Protein AF-A0AA37BPY3-F1 (afdb_monomer)

Foldseek 3Di:
DAQLEAEAEAADDDQVVLLVVLVVLCVVFVAEEEEEEPPDDHPCCVRVPPVRSVRYHYDYDDDLVVLLCCLPVPDQREYEHEEELVRVVVCDDVSNVVSVVSVNCSCPVVVRRYYYYYYHDDHPCVVVVVVVVPGD

pLDDT: mean 81.22, std 14.33, range [31.78, 94.12]

Radius of gyration: 13.98 Å; Cα contacts (8 Å, |Δi|>4): 200; chains: 1; bounding box: 39×30×34 Å

Organism: NCBI:txid399579

Sequence (136 aa):
MHSSLRIRRLRDLDQEYLDSLLRSCVEEGGSCHLLLSDGVVLDVERYLGTDMSEMVMVQRILTPFQLRRILLEGDTLPHLIVLSSSVLSEWGMEITLSVLDIMRMKAYFQGCQITLVVFGAPFILDHVARGLAVNG

Structure (mmCIF, N/CA/C/O backbone):
data_AF-A0AA37BPY3-F1
#
_entry.id   AF-A0AA37BPY3-F1
#
loop_
_atom_site.group_PDB
_atom_site.id
_atom_site.type_symbol
_atom_site.label_atom_id
_atom_site.label_alt_id
_atom_site.label_comp_id
_atom_site.label_asym_id
_atom_site.label_entity_id
_atom_site.label_seq_id
_atom_site.pdbx_PDB_ins_code
_atom_site.Cartn_x
_atom_site.Cartn_y
_atom_site.Cartn_z
_atom_site.occupancy
_atom_site.B_iso_or_equiv
_atom_site.auth_seq_id
_atom_site.auth_comp_id
_atom_site.auth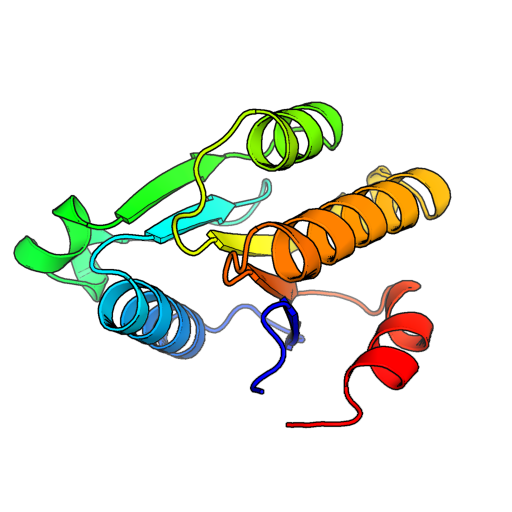_asym_id
_atom_site.auth_atom_id
_atom_site.pdbx_PDB_model_num
ATOM 1 N N . MET A 1 1 ? 6.241 -5.865 21.212 1.00 39.38 1 MET A N 1
ATOM 2 C CA . MET A 1 1 ? 5.716 -4.854 20.271 1.00 39.38 1 MET A CA 1
ATOM 3 C C . MET A 1 1 ? 5.836 -5.453 18.882 1.00 39.38 1 MET A C 1
ATOM 5 O O . MET A 1 1 ? 6.956 -5.636 18.427 1.00 39.38 1 MET A O 1
ATOM 9 N N . HIS A 1 2 ? 4.728 -5.888 18.276 1.00 48.03 2 HIS A N 1
ATOM 10 C CA . HIS A 1 2 ? 4.757 -6.406 16.906 1.00 48.03 2 HIS A CA 1
ATOM 11 C C . HIS A 1 2 ? 5.108 -5.260 15.953 1.00 48.03 2 HIS A C 1
ATOM 13 O O . HIS A 1 2 ? 4.594 -4.155 16.119 1.00 48.03 2 HIS A O 1
ATOM 19 N N . SER A 1 3 ? 6.017 -5.505 15.006 1.00 56.19 3 SER A N 1
ATOM 20 C CA . SER A 1 3 ? 6.357 -4.524 13.974 1.00 56.19 3 SER A CA 1
ATOM 21 C C . SER A 1 3 ? 5.087 -4.109 13.236 1.00 56.19 3 SER A C 1
ATOM 23 O O . SER A 1 3 ? 4.411 -4.953 12.645 1.00 56.19 3 SER A O 1
ATOM 25 N N . SER A 1 4 ? 4.778 -2.816 13.276 1.00 83.94 4 SER A N 1
ATOM 26 C CA . SER A 1 4 ? 3.637 -2.209 12.594 1.00 83.94 4 SER A CA 1
ATOM 27 C C . SER A 1 4 ? 3.845 -2.096 11.082 1.00 83.94 4 SER A C 1
ATOM 29 O O . SER A 1 4 ? 2.886 -1.888 10.357 1.00 83.94 4 SER A O 1
ATOM 31 N N . LEU A 1 5 ? 5.071 -2.295 10.581 1.00 89.69 5 LEU A N 1
ATOM 32 C CA . LEU A 1 5 ? 5.364 -2.424 9.152 1.00 89.69 5 LEU A CA 1
ATOM 33 C C . LEU A 1 5 ? 5.759 -3.868 8.823 1.00 89.69 5 LEU A C 1
ATOM 35 O O . LEU A 1 5 ? 6.732 -4.397 9.367 1.00 89.69 5 LEU A O 1
ATOM 39 N N . ARG A 1 6 ? 5.033 -4.493 7.896 1.00 89.50 6 ARG A N 1
ATOM 40 C CA . ARG A 1 6 ? 5.294 -5.836 7.366 1.00 89.50 6 ARG A CA 1
ATOM 41 C C . ARG A 1 6 ? 5.559 -5.723 5.869 1.00 89.50 6 ARG A C 1
ATOM 43 O O . ARG A 1 6 ? 4.772 -5.124 5.147 1.00 89.50 6 ARG A O 1
ATOM 50 N N . ILE A 1 7 ? 6.652 -6.310 5.389 1.00 89.06 7 ILE A N 1
ATOM 51 C CA . ILE A 1 7 ? 6.954 -6.382 3.953 1.00 89.06 7 ILE A CA 1
ATOM 52 C C . ILE A 1 7 ? 6.907 -7.850 3.530 1.00 89.06 7 ILE A C 1
ATOM 54 O O . ILE A 1 7 ? 7.498 -8.720 4.176 1.00 89.06 7 ILE A O 1
ATOM 58 N N . ARG A 1 8 ? 6.164 -8.134 2.464 1.00 88.56 8 ARG A N 1
ATOM 59 C CA . ARG A 1 8 ? 5.981 -9.457 1.872 1.00 88.56 8 ARG A CA 1
ATOM 60 C C . ARG A 1 8 ? 6.387 -9.400 0.416 1.00 88.56 8 ARG A C 1
ATOM 62 O O . ARG A 1 8 ? 6.056 -8.458 -0.297 1.00 88.56 8 ARG A O 1
ATOM 69 N N . ARG A 1 9 ? 7.107 -10.425 -0.017 1.00 85.56 9 ARG A N 1
ATOM 70 C CA . ARG A 1 9 ? 7.508 -10.574 -1.405 1.00 85.56 9 ARG A CA 1
ATOM 71 C C . ARG A 1 9 ? 6.956 -11.871 -1.951 1.00 85.56 9 ARG A C 1
ATOM 73 O O . ARG A 1 9 ? 7.195 -12.926 -1.371 1.00 85.56 9 ARG A O 1
ATOM 80 N N . LEU A 1 10 ? 6.289 -11.772 -3.087 1.00 86.38 10 LEU A N 1
ATOM 81 C CA . LEU A 1 10 ? 5.702 -12.894 -3.794 1.00 86.38 10 LEU A CA 1
ATOM 82 C C . LEU A 1 10 ? 6.289 -12.960 -5.204 1.00 86.38 10 LEU A C 1
ATOM 84 O O . LEU A 1 10 ? 6.691 -11.943 -5.767 1.00 86.38 10 LEU A O 1
ATOM 88 N N . ARG A 1 11 ? 6.382 -14.162 -5.773 1.00 84.69 11 ARG A N 1
ATOM 89 C CA . ARG A 1 11 ? 6.705 -14.300 -7.203 1.00 84.69 11 ARG A CA 1
ATOM 90 C C . ARG A 1 11 ? 5.485 -13.945 -8.039 1.00 84.69 11 ARG A C 1
ATOM 92 O O . ARG A 1 11 ? 5.577 -13.087 -8.906 1.00 84.69 11 ARG A O 1
ATOM 99 N N . ASP A 1 12 ? 4.356 -14.528 -7.666 1.00 84.88 12 ASP A N 1
ATOM 100 C CA . ASP A 1 12 ? 3.062 -14.342 -8.302 1.00 84.88 12 ASP A CA 1
ATOM 101 C C . ASP A 1 12 ? 2.049 -13.859 -7.266 1.00 84.88 12 ASP A C 1
ATOM 103 O O . ASP A 1 12 ? 2.204 -14.109 -6.066 1.00 84.88 12 ASP A O 1
ATOM 107 N N . LEU A 1 13 ? 1.030 -13.135 -7.724 1.00 83.19 13 LEU A N 1
ATOM 108 C CA . LEU A 1 13 ? -0.032 -12.659 -6.850 1.00 83.19 13 LEU A CA 1
ATOM 109 C C . LEU A 1 13 ? -1.080 -13.762 -6.680 1.00 83.19 13 LEU A C 1
ATOM 111 O O . LEU A 1 13 ? -1.940 -13.947 -7.538 1.00 83.19 13 LEU A O 1
ATOM 115 N N . ASP A 1 14 ? -0.983 -14.494 -5.576 1.00 86.06 14 ASP A N 1
ATOM 116 C CA . ASP A 1 14 ? -2.005 -15.450 -5.159 1.00 86.06 14 ASP A CA 1
ATOM 117 C C . ASP A 1 14 ? -3.177 -14.708 -4.499 1.00 86.06 14 ASP A C 1
ATOM 119 O O . ASP A 1 14 ? -2.989 -13.968 -3.526 1.00 86.06 14 ASP A O 1
ATOM 123 N N . GLN A 1 15 ? -4.377 -14.885 -5.056 1.00 81.25 15 GLN A N 1
ATOM 124 C CA . GLN A 1 15 ? -5.590 -14.227 -4.577 1.00 81.25 15 GLN A CA 1
ATOM 125 C C . GLN A 1 15 ? -5.994 -14.737 -3.192 1.00 81.25 15 GLN A C 1
ATOM 127 O O . GLN A 1 15 ? -6.273 -13.913 -2.328 1.00 81.25 15 GLN A O 1
ATOM 132 N N . GLU A 1 16 ? -5.915 -16.047 -2.930 1.00 83.88 16 GLU A N 1
ATOM 133 C CA . GLU A 1 16 ? -6.285 -16.608 -1.620 1.00 83.88 16 GLU A CA 1
ATOM 134 C C . GLU A 1 16 ? -5.378 -16.062 -0.512 1.00 83.88 16 GLU A C 1
ATOM 136 O O . GLU A 1 16 ? -5.822 -15.706 0.585 1.00 83.88 16 GLU A O 1
ATOM 141 N N . TYR A 1 17 ? -4.086 -15.931 -0.815 1.00 86.25 17 TYR A N 1
ATOM 142 C CA . TYR A 1 17 ? -3.137 -15.315 0.098 1.00 86.25 17 TYR A CA 1
ATOM 143 C C . TYR A 1 17 ? -3.454 -13.837 0.343 1.00 86.25 17 TYR A C 1
ATOM 145 O O . TYR A 1 17 ? -3.441 -13.387 1.491 1.00 86.25 17 TYR A O 1
ATOM 153 N N . LEU A 1 18 ? -3.754 -13.074 -0.710 1.00 85.12 18 LEU A N 1
ATOM 154 C CA . LEU A 1 18 ? -4.074 -11.656 -0.575 1.00 85.12 18 LEU A CA 1
ATOM 155 C C . LEU A 1 18 ? -5.370 -11.435 0.218 1.00 85.12 18 LEU A C 1
ATOM 157 O O . LEU A 1 18 ? -5.417 -10.544 1.066 1.00 85.12 18 LEU A O 1
ATOM 161 N N . ASP A 1 19 ? -6.361 -12.302 0.030 1.00 83.62 19 ASP A N 1
ATOM 162 C CA . ASP A 1 19 ? -7.596 -12.308 0.811 1.00 83.62 19 ASP A CA 1
ATOM 163 C C . ASP A 1 19 ? -7.319 -12.583 2.289 1.00 83.62 19 ASP A C 1
ATOM 165 O O . ASP A 1 19 ? -7.863 -11.905 3.160 1.00 83.62 19 ASP A O 1
ATOM 169 N N . SER A 1 20 ? -6.429 -13.533 2.597 1.00 86.88 20 SER A N 1
ATOM 170 C CA . SER A 1 20 ? -6.040 -13.819 3.983 1.00 86.88 20 SER A CA 1
ATOM 171 C C . SER A 1 20 ? -5.378 -12.613 4.662 1.00 86.88 20 SER A C 1
ATOM 173 O O . SER A 1 20 ? -5.669 -12.309 5.821 1.00 86.88 20 SER A O 1
ATOM 175 N N . LEU A 1 21 ? -4.539 -11.872 3.927 1.00 88.81 21 LEU A N 1
ATOM 176 C CA . LEU A 1 21 ? -3.914 -10.647 4.423 1.00 88.81 21 LEU A CA 1
ATOM 177 C C . LEU A 1 21 ? -4.942 -9.538 4.636 1.00 88.81 21 LEU A C 1
ATOM 179 O O . LEU A 1 21 ? -4.866 -8.816 5.628 1.00 88.81 21 LEU A O 1
ATOM 183 N N . LEU A 1 22 ? -5.900 -9.403 3.721 1.00 86.94 22 LEU A N 1
ATOM 184 C CA . LEU A 1 22 ? -6.947 -8.394 3.804 1.00 86.94 22 LEU A CA 1
ATOM 185 C C . LEU A 1 22 ? -7.901 -8.669 4.971 1.00 86.94 22 LEU A C 1
ATOM 187 O O . LEU A 1 22 ? -8.206 -7.752 5.729 1.00 86.94 22 LEU A O 1
ATOM 191 N N . ARG A 1 23 ? -8.291 -9.931 5.186 1.00 86.00 23 ARG A N 1
ATOM 192 C CA . ARG A 1 23 ? -9.074 -10.349 6.360 1.00 86.00 23 ARG A CA 1
ATOM 193 C C . ARG A 1 23 ? -8.341 -10.029 7.656 1.00 86.00 23 ARG A C 1
ATOM 195 O O . ARG A 1 23 ? -8.909 -9.358 8.507 1.00 86.00 23 ARG A O 1
ATOM 202 N N . SER A 1 24 ? -7.062 -10.395 7.756 1.00 85.88 24 SER A N 1
ATOM 203 C CA . SER A 1 24 ? -6.232 -10.047 8.916 1.00 85.88 24 SER A CA 1
ATOM 204 C C . SER A 1 24 ? -6.142 -8.530 9.131 1.00 85.88 24 SER A C 1
ATOM 206 O O . SER A 1 24 ? -6.219 -8.076 10.267 1.00 85.88 24 SER A O 1
ATOM 208 N N . CYS A 1 25 ? -6.029 -7.738 8.060 1.00 84.62 25 CYS A N 1
ATOM 209 C CA . CYS A 1 25 ? -5.996 -6.274 8.127 1.00 84.62 25 CYS A CA 1
ATOM 210 C C . CYS A 1 25 ? -7.292 -5.694 8.718 1.00 84.62 25 CYS A C 1
ATOM 212 O O . CYS A 1 25 ? -7.253 -4.813 9.576 1.00 84.62 25 CYS A O 1
ATOM 214 N N . VAL A 1 26 ? -8.445 -6.203 8.272 1.00 85.44 26 VAL A N 1
ATOM 215 C CA . VAL A 1 26 ? -9.756 -5.752 8.753 1.00 85.44 26 VAL A CA 1
ATOM 216 C C . VAL A 1 26 ? -10.028 -6.248 10.173 1.00 85.44 26 VAL A C 1
ATOM 218 O O . VAL A 1 26 ? -10.511 -5.473 10.990 1.00 85.44 26 VAL A O 1
ATOM 221 N N . GLU A 1 27 ? -9.681 -7.488 10.515 1.00 82.88 27 GLU A N 1
ATOM 222 C CA . GLU A 1 27 ? -9.829 -8.018 11.880 1.00 82.88 27 GLU A CA 1
ATOM 223 C C . GLU A 1 27 ? -8.991 -7.234 12.905 1.00 82.88 27 GLU A C 1
ATOM 225 O O . GLU A 1 27 ? -9.430 -7.036 14.037 1.00 82.88 27 GLU A O 1
ATOM 230 N N . GLU A 1 28 ? -7.809 -6.745 12.513 1.00 74.38 28 GLU A N 1
ATOM 231 C CA . GLU A 1 28 ? -6.935 -5.943 13.379 1.00 74.38 28 GLU A CA 1
ATOM 232 C C . GLU A 1 28 ? -7.480 -4.521 13.647 1.00 74.38 28 GLU A C 1
ATOM 234 O O . GLU A 1 28 ? -7.198 -3.960 14.708 1.00 74.38 28 GLU A O 1
ATOM 239 N N . GLY A 1 29 ? -8.235 -3.917 12.717 1.00 71.56 29 GLY A N 1
ATOM 240 C CA . GLY A 1 29 ? -8.597 -2.489 12.784 1.00 71.56 29 GLY A CA 1
ATOM 241 C C . GLY A 1 29 ? -10.062 -2.128 12.537 1.00 71.56 29 GLY A C 1
ATOM 242 O O . GLY A 1 29 ? -10.393 -0.945 12.541 1.00 71.56 29 GLY A O 1
ATOM 243 N N . GLY A 1 30 ? -10.934 -3.100 12.275 1.00 81.69 30 GLY A N 1
ATOM 244 C CA . GLY A 1 30 ? -12.333 -2.905 11.874 1.00 81.69 30 GLY A CA 1
ATOM 245 C C . GLY A 1 30 ? -12.522 -2.347 10.457 1.00 81.69 30 GLY A C 1
ATOM 246 O O . GLY A 1 30 ? -13.611 -2.440 9.898 1.00 81.69 30 GLY A O 1
ATOM 247 N N . SER A 1 31 ? -11.485 -1.766 9.852 1.00 87.44 31 SER A N 1
ATOM 248 C CA . SER A 1 31 ? -11.463 -1.285 8.467 1.00 87.44 31 SER A CA 1
ATOM 249 C C . SER A 1 31 ? -10.032 -1.279 7.924 1.00 87.44 31 SER A C 1
ATOM 251 O O . SER A 1 31 ? -9.082 -1.203 8.701 1.00 87.44 31 SER A O 1
ATOM 253 N N . CYS A 1 32 ? -9.862 -1.361 6.603 1.00 91.06 32 CYS A N 1
ATOM 254 C CA . CYS A 1 32 ? -8.545 -1.423 5.959 1.00 91.06 32 CYS A CA 1
ATOM 255 C C . CYS A 1 32 ? -8.516 -0.620 4.648 1.00 91.06 32 CYS A C 1
ATOM 257 O O . CYS A 1 32 ? -9.426 -0.715 3.8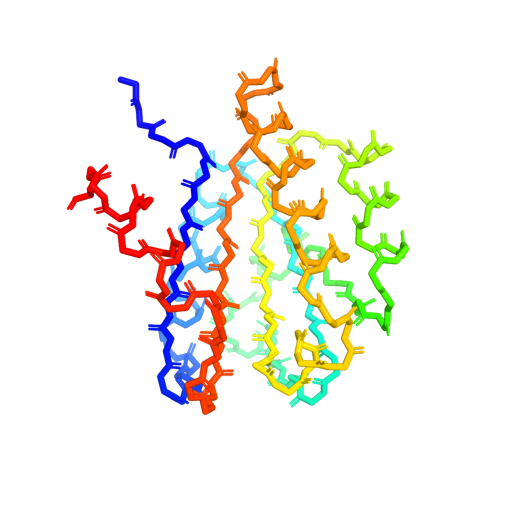22 1.00 91.06 32 CYS A O 1
ATOM 259 N N . HIS A 1 33 ? -7.443 0.141 4.427 1.00 93.12 33 HIS A N 1
ATOM 260 C CA . HIS A 1 33 ? -7.135 0.755 3.135 1.00 93.12 33 HIS A CA 1
ATOM 261 C C . HIS A 1 33 ? -6.420 -0.262 2.245 1.00 93.12 33 HIS A C 1
ATOM 263 O O . HIS A 1 33 ? -5.274 -0.623 2.513 1.00 93.12 33 HIS A O 1
ATOM 269 N N . LEU A 1 34 ? -7.073 -0.703 1.170 1.00 92.50 34 LEU A N 1
ATOM 270 C CA . LEU A 1 34 ? -6.466 -1.542 0.140 1.00 92.50 34 LEU A CA 1
ATOM 271 C C . LEU A 1 34 ? -5.937 -0.654 -0.986 1.00 92.50 34 LEU A C 1
ATOM 273 O O . LEU A 1 34 ? -6.703 -0.139 -1.802 1.00 92.50 34 LEU A O 1
ATOM 277 N N . LEU A 1 35 ? -4.620 -0.486 -1.045 1.00 93.69 35 LEU A N 1
ATOM 278 C CA . LEU A 1 35 ? -3.965 0.341 -2.048 1.00 93.69 35 LEU A CA 1
ATOM 279 C C . LEU A 1 35 ? -3.286 -0.529 -3.111 1.00 93.69 35 LEU A C 1
ATOM 281 O O . LEU A 1 35 ? -2.374 -1.293 -2.800 1.00 93.69 35 LEU A O 1
ATOM 285 N N . LEU A 1 36 ? -3.703 -0.405 -4.369 1.00 91.88 36 LEU A N 1
ATOM 286 C CA . LEU A 1 36 ? -3.288 -1.298 -5.457 1.00 91.88 36 LEU A CA 1
ATOM 287 C C . LEU A 1 36 ? -2.518 -0.541 -6.541 1.00 91.88 36 LEU A C 1
ATOM 289 O O . LEU A 1 36 ? -3.005 0.476 -7.034 1.00 91.88 36 LEU A O 1
ATOM 293 N N . SER A 1 37 ? -1.354 -1.039 -6.960 1.00 88.25 37 SER A N 1
ATOM 294 C CA . SER A 1 37 ? -0.687 -0.526 -8.161 1.00 88.25 37 SER A CA 1
ATOM 295 C C . SER A 1 37 ? -1.425 -0.911 -9.440 1.00 88.25 37 SER A C 1
ATOM 297 O O . SER A 1 37 ? -2.250 -1.830 -9.468 1.00 88.25 37 SER A O 1
ATOM 299 N N . ASP A 1 38 ? -1.046 -0.270 -10.543 1.00 78.38 38 ASP A N 1
ATOM 300 C CA . ASP A 1 38 ? -1.491 -0.691 -11.866 1.00 78.38 38 ASP A CA 1
ATOM 301 C C . ASP A 1 38 ? -1.131 -2.152 -12.174 1.00 78.38 38 ASP A C 1
ATOM 303 O O . ASP A 1 38 ? -0.128 -2.697 -11.703 1.00 78.38 38 ASP A O 1
ATOM 307 N N . GLY A 1 39 ? -2.014 -2.802 -12.939 1.00 71.69 39 GLY A N 1
ATOM 308 C CA . GLY A 1 39 ? -1.938 -4.227 -13.267 1.00 71.69 39 GLY A CA 1
ATOM 309 C C . GLY A 1 39 ? -2.536 -5.175 -12.221 1.00 71.69 39 GLY A C 1
ATOM 310 O O . GLY A 1 39 ? -2.686 -6.356 -12.520 1.00 71.69 39 GLY A O 1
ATOM 311 N N . VAL A 1 40 ? -2.926 -4.690 -11.035 1.00 79.88 40 VAL A N 1
ATOM 312 C CA . VAL A 1 40 ? -3.626 -5.509 -10.031 1.00 79.88 40 VAL A CA 1
ATOM 313 C C . VAL A 1 40 ? -5.137 -5.396 -10.222 1.00 79.88 40 VAL A C 1
ATOM 315 O O . VAL A 1 40 ? -5.698 -4.298 -10.207 1.00 79.88 40 VAL A O 1
ATOM 318 N N . VAL A 1 41 ? -5.797 -6.540 -10.400 1.00 72.62 41 VAL A N 1
ATOM 319 C CA . VAL A 1 41 ? -7.259 -6.657 -10.442 1.00 72.62 41 VAL A CA 1
ATOM 320 C C . VAL A 1 41 ? -7.681 -7.594 -9.322 1.00 72.62 41 VAL A C 1
ATOM 322 O O . VAL A 1 41 ? -7.178 -8.714 -9.236 1.00 72.62 41 VAL A O 1
ATOM 325 N N . LEU A 1 42 ? -8.590 -7.124 -8.471 1.00 73.88 42 LEU A N 1
ATOM 326 C CA . LEU A 1 42 ? -9.100 -7.884 -7.338 1.00 73.88 42 LEU A CA 1
ATOM 327 C C . LEU A 1 42 ? -10.619 -7.756 -7.273 1.00 73.88 42 LEU A C 1
ATOM 329 O O . LEU A 1 42 ? -11.149 -6.651 -7.364 1.00 73.88 42 LEU A O 1
ATOM 333 N N . ASP A 1 43 ? -11.298 -8.889 -7.130 1.00 74.12 43 ASP A N 1
ATOM 334 C CA . ASP A 1 43 ? -12.755 -8.967 -7.016 1.00 74.12 43 ASP A CA 1
ATOM 335 C C . ASP A 1 43 ? -13.148 -9.015 -5.533 1.00 74.12 43 ASP A C 1
ATOM 337 O O . ASP A 1 43 ? -13.439 -10.066 -4.968 1.00 74.12 43 ASP A O 1
ATOM 341 N N . VAL A 1 44 ? -13.050 -7.862 -4.868 1.00 69.38 44 VAL A N 1
ATOM 342 C CA . VAL A 1 44 ? -13.173 -7.751 -3.403 1.00 69.38 44 VAL A CA 1
ATOM 343 C C . VAL A 1 44 ? -14.520 -8.284 -2.903 1.00 69.38 44 VAL A C 1
ATOM 345 O O . VAL A 1 44 ? -14.563 -8.986 -1.893 1.00 69.38 44 VAL A O 1
ATOM 348 N N . GLU A 1 45 ? -15.609 -7.996 -3.619 1.00 69.69 45 GLU A N 1
ATOM 349 C CA . GLU A 1 45 ? -16.965 -8.416 -3.242 1.00 69.69 45 GLU A CA 1
ATOM 350 C C . GLU A 1 45 ? -17.118 -9.937 -3.266 1.00 69.69 45 GLU A C 1
AT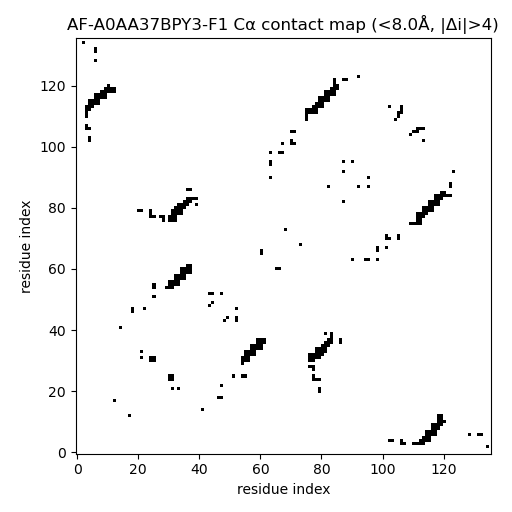OM 352 O O . GLU A 1 45 ? -17.662 -10.528 -2.329 1.00 69.69 45 GLU A O 1
ATOM 357 N N . ARG A 1 46 ? -16.585 -10.586 -4.308 1.00 71.94 46 ARG A N 1
ATOM 358 C CA . ARG A 1 46 ? -16.637 -12.042 -4.445 1.00 71.94 46 ARG A CA 1
ATOM 359 C C . ARG A 1 46 ? -15.906 -12.765 -3.317 1.00 71.94 46 ARG A C 1
ATOM 361 O O . ARG A 1 46 ? -16.345 -13.841 -2.913 1.00 71.94 46 ARG A O 1
ATOM 368 N N . TYR A 1 47 ? -14.801 -12.204 -2.833 1.00 65.00 47 TYR A N 1
ATOM 369 C CA . TYR A 1 47 ? -13.900 -12.905 -1.916 1.00 65.00 47 TYR A CA 1
ATOM 370 C C . TYR A 1 47 ? -14.112 -12.571 -0.442 1.00 65.00 47 TYR A C 1
ATOM 372 O O . TYR A 1 47 ? -13.931 -13.439 0.417 1.00 65.00 47 TYR A O 1
ATOM 380 N N . LEU A 1 48 ? -14.515 -11.342 -0.122 1.00 66.69 48 LEU A N 1
ATOM 381 C CA . LEU A 1 48 ? -14.740 -10.926 1.261 1.00 66.69 48 LEU A CA 1
ATOM 382 C C . LEU A 1 48 ? -16.175 -11.176 1.739 1.00 66.69 48 LEU A C 1
ATOM 384 O O . LEU A 1 48 ? -16.383 -11.345 2.942 1.00 66.69 48 LEU A O 1
ATOM 388 N N . GLY A 1 49 ? -17.135 -11.278 0.815 1.00 67.62 49 GLY A N 1
ATOM 389 C CA . GLY A 1 49 ? -18.558 -11.191 1.130 1.00 67.62 49 GLY A CA 1
ATOM 390 C C . GLY A 1 49 ? -18.985 -9.739 1.372 1.00 67.62 49 GLY A C 1
ATOM 391 O O . GLY A 1 49 ? -18.157 -8.868 1.650 1.00 67.62 49 GLY A O 1
ATOM 392 N N . THR A 1 50 ? -20.286 -9.467 1.263 1.00 65.69 50 THR A N 1
ATOM 393 C CA . THR A 1 50 ? -20.854 -8.109 1.344 1.00 65.69 50 THR A CA 1
ATOM 394 C C . THR A 1 50 ? -20.458 -7.373 2.625 1.00 65.69 50 THR A C 1
ATOM 396 O O . THR A 1 50 ? -19.978 -6.247 2.543 1.00 65.69 50 THR A O 1
ATOM 399 N N . ASP A 1 51 ? -20.527 -8.025 3.786 1.00 68.62 51 ASP A N 1
ATOM 400 C CA . ASP A 1 51 ? -20.304 -7.364 5.083 1.00 68.62 51 ASP A CA 1
ATOM 401 C C . ASP A 1 51 ? -18.859 -6.870 5.275 1.00 68.62 51 ASP A C 1
ATOM 403 O O . ASP A 1 51 ? -18.620 -5.845 5.908 1.00 68.62 51 ASP A O 1
ATOM 407 N N . MET A 1 52 ? -17.873 -7.577 4.714 1.00 71.44 52 MET A N 1
ATOM 408 C CA . MET A 1 52 ? -16.464 -7.181 4.808 1.00 71.44 52 MET A CA 1
ATOM 409 C C . MET A 1 52 ? -16.040 -6.229 3.688 1.00 71.44 52 MET A C 1
ATOM 411 O O . MET A 1 52 ? -15.089 -5.471 3.872 1.00 71.44 52 MET A O 1
ATOM 415 N N . SER A 1 53 ? -16.735 -6.229 2.547 1.00 72.19 53 SER A N 1
ATOM 416 C CA . SER A 1 53 ? -16.463 -5.270 1.469 1.00 72.19 53 SER A CA 1
ATOM 417 C C . SER A 1 53 ? -16.709 -3.818 1.898 1.00 72.19 53 SER A C 1
ATOM 419 O O . SER A 1 53 ? -15.951 -2.937 1.503 1.00 72.19 53 SER A O 1
ATOM 421 N N . GLU A 1 54 ? -17.675 -3.573 2.792 1.00 79.38 54 GLU A N 1
ATOM 422 C CA . GLU A 1 54 ? -17.948 -2.237 3.347 1.00 79.38 54 GLU A CA 1
ATOM 423 C C . GLU A 1 54 ? -16.821 -1.721 4.258 1.00 79.38 54 GLU A C 1
ATOM 425 O O . GLU A 1 54 ? -16.673 -0.517 4.457 1.00 79.38 54 GLU A O 1
ATOM 430 N N . MET A 1 55 ? -15.991 -2.626 4.785 1.00 83.25 55 MET A N 1
ATOM 431 C CA . MET A 1 55 ? -14.868 -2.309 5.672 1.00 83.25 55 MET A CA 1
ATOM 432 C C . MET A 1 55 ? -13.560 -2.058 4.906 1.00 83.25 55 MET A C 1
ATOM 434 O O . MET A 1 55 ? -12.539 -1.721 5.515 1.00 83.25 55 MET A O 1
ATOM 438 N N . VAL A 1 56 ? -13.558 -2.231 3.580 1.00 84.44 56 VAL A N 1
ATOM 439 C CA . VAL A 1 56 ? -12.361 -2.107 2.743 1.00 84.44 56 VAL A CA 1
ATOM 440 C C . VAL A 1 56 ? -12.471 -0.911 1.809 1.00 84.44 56 VAL A C 1
ATOM 442 O O . VAL A 1 56 ? -13.288 -0.866 0.895 1.00 84.44 56 VAL A O 1
ATOM 445 N N . MET A 1 57 ? -11.565 0.048 1.985 1.00 87.62 57 MET A N 1
ATOM 446 C CA . MET A 1 57 ? -11.448 1.209 1.108 1.00 87.62 57 MET A CA 1
ATOM 447 C C . MET A 1 57 ? -10.412 0.928 0.025 1.00 87.62 57 MET A C 1
ATOM 449 O O . MET A 1 57 ? -9.208 0.955 0.279 1.00 87.62 57 MET A O 1
ATOM 453 N N . VAL A 1 58 ? -10.880 0.652 -1.192 1.00 86.69 58 VAL A N 1
ATOM 454 C CA . VAL A 1 58 ? -10.008 0.343 -2.332 1.00 86.69 58 VAL A CA 1
ATOM 455 C C . VAL A 1 58 ? -9.575 1.626 -3.034 1.00 86.69 58 VAL A C 1
ATOM 457 O O . VAL A 1 58 ? -10.408 2.421 -3.465 1.00 86.69 58 VAL A O 1
ATOM 460 N N . GLN A 1 59 ? -8.268 1.814 -3.208 1.00 88.81 59 GLN A N 1
ATOM 461 C CA . GLN A 1 59 ? -7.711 2.940 -3.957 1.00 88.81 59 GLN A CA 1
ATOM 462 C C . GLN A 1 59 ? -6.611 2.467 -4.909 1.00 88.81 59 GLN A C 1
ATOM 464 O O . GLN A 1 59 ? -5.745 1.669 -4.550 1.00 88.81 59 GLN A O 1
ATOM 469 N N . ARG A 1 60 ? -6.609 2.992 -6.139 1.00 86.81 60 ARG A N 1
ATOM 470 C CA . ARG A 1 60 ? -5.516 2.757 -7.091 1.00 86.81 60 ARG A CA 1
ATOM 471 C C . ARG A 1 60 ? -4.383 3.747 -6.854 1.00 86.81 60 ARG A C 1
ATOM 473 O O . ARG A 1 60 ? -4.604 4.957 -6.824 1.00 86.81 60 ARG A O 1
ATOM 480 N N . ILE A 1 61 ? -3.166 3.231 -6.755 1.00 82.50 61 ILE A N 1
ATOM 481 C CA . ILE A 1 61 ? -1.934 4.009 -6.722 1.00 82.50 61 ILE A CA 1
ATOM 482 C C . ILE A 1 61 ? -1.359 4.033 -8.137 1.00 82.50 61 ILE A C 1
ATOM 484 O O . ILE A 1 61 ? -0.772 3.052 -8.591 1.00 82.50 61 ILE A O 1
ATOM 488 N N . LEU A 1 62 ? -1.485 5.173 -8.812 1.00 73.31 62 LEU A N 1
ATOM 489 C CA . LEU A 1 62 ? -0.913 5.377 -10.147 1.00 73.31 62 LEU A CA 1
ATOM 490 C C . LEU A 1 62 ? 0.502 5.964 -10.069 1.00 73.31 62 LEU A C 1
ATOM 492 O O . LEU A 1 62 ? 1.296 5.831 -10.992 1.00 73.31 62 LEU A O 1
ATOM 496 N N . THR A 1 63 ? 0.831 6.651 -8.969 1.00 87.81 63 THR A N 1
ATOM 497 C CA . THR A 1 63 ? 2.108 7.361 -8.814 1.00 87.81 63 THR A CA 1
ATOM 498 C C . THR A 1 63 ? 2.663 7.248 -7.393 1.00 87.81 63 THR A C 1
ATOM 500 O O . THR A 1 63 ? 1.896 7.163 -6.427 1.00 87.81 63 THR A O 1
ATOM 503 N N . PRO A 1 64 ? 3.993 7.354 -7.217 1.00 91.00 64 PRO A N 1
ATOM 504 C CA . PRO A 1 64 ? 4.593 7.393 -5.887 1.00 91.00 64 PRO A CA 1
ATOM 505 C C . PRO A 1 64 ? 4.140 8.627 -5.095 1.00 91.00 64 PRO A C 1
ATOM 507 O O . PRO A 1 64 ? 4.012 8.560 -3.877 1.00 91.00 64 PRO A O 1
ATOM 510 N N . PHE A 1 65 ? 3.852 9.749 -5.766 1.00 91.38 65 PHE A N 1
ATOM 511 C CA . PHE A 1 65 ? 3.346 10.965 -5.124 1.00 91.38 65 PHE A CA 1
ATOM 512 C C . PHE A 1 65 ? 1.984 10.743 -4.454 1.00 91.38 65 PHE A C 1
ATOM 514 O O . PHE A 1 65 ? 1.803 11.145 -3.306 1.00 91.38 65 PHE A O 1
ATOM 521 N N . GLN A 1 66 ? 1.055 10.058 -5.130 1.00 91.06 66 GLN A N 1
ATOM 522 C CA . GLN A 1 66 ? -0.238 9.697 -4.540 1.00 91.06 66 GLN A CA 1
ATOM 523 C C . GLN A 1 66 ? -0.057 8.837 -3.290 1.00 91.06 66 GLN A C 1
ATOM 525 O O . GLN A 1 66 ? -0.651 9.141 -2.260 1.00 91.06 66 GLN A O 1
ATOM 530 N N . LEU A 1 67 ? 0.809 7.820 -3.348 1.00 93.06 67 LEU A N 1
ATOM 531 C CA . LEU A 1 67 ? 1.072 6.965 -2.191 1.00 93.06 67 LEU A CA 1
ATOM 532 C C . LEU A 1 67 ? 1.666 7.750 -1.017 1.00 93.06 67 LEU A C 1
ATOM 534 O O . LEU A 1 67 ? 1.208 7.608 0.112 1.00 93.06 67 LEU A O 1
ATOM 538 N N . ARG A 1 68 ? 2.651 8.621 -1.270 1.00 93.88 68 ARG A N 1
ATOM 539 C CA . ARG A 1 68 ? 3.217 9.487 -0.224 1.00 93.88 68 ARG A CA 1
ATOM 540 C C . ARG A 1 68 ? 2.148 10.360 0.415 1.00 93.88 68 ARG A C 1
ATOM 542 O O . ARG A 1 68 ? 2.114 10.471 1.634 1.00 93.88 68 ARG A O 1
ATOM 549 N N . ARG A 1 69 ? 1.274 10.952 -0.400 1.00 92.69 69 ARG A N 1
ATOM 550 C CA . ARG A 1 69 ? 0.185 11.800 0.076 1.00 92.69 69 ARG A CA 1
ATOM 551 C C . ARG A 1 69 ? -0.801 11.020 0.947 1.00 92.69 69 ARG A C 1
ATOM 553 O O . ARG A 1 69 ? -1.095 11.474 2.043 1.00 92.69 69 ARG A O 1
ATOM 560 N N . ILE A 1 70 ? -1.228 9.831 0.513 1.00 91.62 70 ILE A N 1
ATOM 561 C CA . ILE A 1 70 ? -2.097 8.944 1.306 1.00 91.62 70 ILE A CA 1
ATOM 562 C C . ILE A 1 70 ? -1.436 8.602 2.646 1.00 91.62 70 ILE A C 1
ATOM 564 O O . ILE A 1 70 ? -2.061 8.722 3.691 1.00 91.62 70 ILE A O 1
ATOM 568 N N . LEU A 1 71 ? -0.151 8.241 2.646 1.00 92.19 71 LEU A N 1
ATOM 569 C CA . LEU A 1 71 ? 0.549 7.880 3.880 1.00 92.19 71 LEU A CA 1
ATOM 570 C C . LEU A 1 71 ? 0.746 9.077 4.831 1.00 92.19 71 LEU A C 1
ATOM 572 O O . LEU A 1 71 ? 0.648 8.913 6.046 1.00 92.19 71 LEU A O 1
ATOM 576 N N . LEU A 1 72 ? 1.029 10.272 4.309 1.00 91.56 72 LEU A N 1
ATOM 577 C CA . LEU A 1 72 ? 1.304 11.462 5.122 1.00 91.56 72 LEU A CA 1
ATOM 578 C C . LEU A 1 72 ? 0.033 12.155 5.629 1.00 91.56 72 LEU A C 1
ATOM 580 O O . LEU A 1 72 ? 0.003 12.587 6.778 1.00 91.56 72 LEU A O 1
ATOM 584 N N . GLU A 1 73 ? -0.986 12.276 4.778 1.00 89.94 73 GLU A N 1
ATOM 585 C CA . GLU A 1 73 ? -2.226 13.013 5.064 1.00 89.94 73 GLU A CA 1
ATOM 586 C C . GLU A 1 73 ? -3.371 12.098 5.521 1.00 89.94 73 GLU A C 1
ATOM 588 O O . GLU A 1 73 ? -4.344 12.580 6.097 1.00 89.94 73 GLU A O 1
ATOM 593 N N . GLY A 1 74 ? -3.278 10.794 5.251 1.00 83.50 74 GLY A N 1
ATOM 594 C CA . GLY A 1 74 ? -4.309 9.821 5.594 1.00 83.50 74 GLY A CA 1
ATOM 595 C C . GLY A 1 74 ? -4.352 9.470 7.079 1.00 83.50 74 GLY A C 1
ATOM 596 O O . GLY A 1 74 ? -3.421 9.739 7.846 1.00 83.50 74 GLY A O 1
ATOM 597 N N . ASP A 1 75 ? -5.444 8.817 7.464 1.00 89.44 75 ASP A N 1
ATOM 598 C CA . ASP A 1 75 ? -5.698 8.338 8.822 1.00 89.44 75 ASP A CA 1
ATOM 599 C C . ASP A 1 75 ? -4.698 7.249 9.282 1.00 89.44 75 ASP A C 1
ATOM 601 O O . ASP A 1 75 ? -3.695 6.943 8.626 1.00 89.44 75 ASP A O 1
ATOM 605 N N . THR A 1 76 ? -4.932 6.696 10.471 1.00 88.69 76 THR A N 1
ATOM 606 C CA . THR A 1 76 ? -4.101 5.643 11.071 1.00 88.69 76 THR A CA 1
ATOM 607 C C . THR A 1 76 ? -4.683 4.244 10.898 1.00 88.69 76 THR A C 1
ATOM 609 O O . THR A 1 76 ? -4.187 3.313 11.538 1.00 88.69 76 THR A O 1
ATOM 612 N N . LEU A 1 77 ? -5.721 4.075 10.070 1.00 90.56 77 LEU A N 1
ATOM 613 C CA . LEU A 1 77 ? -6.290 2.760 9.802 1.00 90.56 77 LEU A CA 1
ATOM 614 C C . LEU A 1 77 ? -5.236 1.853 9.153 1.00 90.56 77 LEU A C 1
ATOM 616 O O . LEU A 1 77 ? -4.272 2.337 8.552 1.00 90.56 77 LEU A O 1
ATOM 620 N N . PRO A 1 78 ? -5.376 0.530 9.285 1.00 92.25 78 PRO A N 1
ATOM 621 C CA . PRO A 1 78 ? -4.513 -0.419 8.603 1.00 92.25 78 PRO A CA 1
ATOM 622 C C . PRO A 1 78 ? -4.439 -0.199 7.083 1.00 92.25 78 PRO A C 1
ATOM 624 O O . PRO A 1 78 ? -5.448 0.069 6.433 1.00 92.25 78 PRO A O 1
ATOM 627 N N . HIS A 1 79 ? -3.241 -0.330 6.513 1.00 93.19 79 HIS A N 1
ATOM 628 C CA . HIS A 1 79 ? -2.985 -0.221 5.076 1.00 93.19 79 HIS A C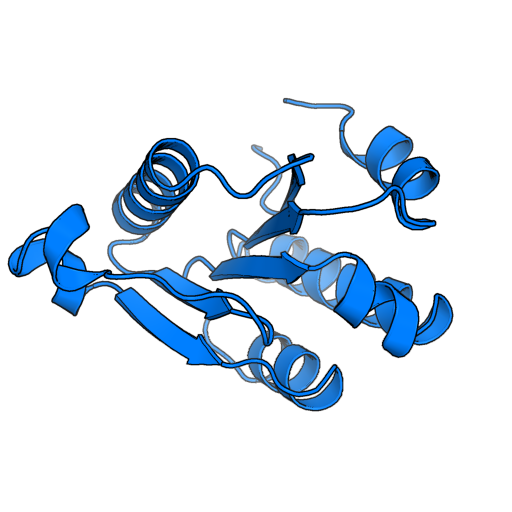A 1
ATOM 629 C C . HIS A 1 79 ? -2.439 -1.543 4.527 1.00 93.19 79 HIS A C 1
ATOM 631 O O . HIS A 1 79 ? -1.375 -2.003 4.946 1.00 93.19 79 HIS A O 1
ATOM 637 N N . LEU A 1 80 ? -3.112 -2.115 3.531 1.00 93.56 80 LEU A N 1
ATOM 638 C CA . LEU A 1 80 ? -2.598 -3.196 2.698 1.00 93.56 80 LEU A CA 1
ATOM 639 C C . LEU A 1 80 ? -2.224 -2.629 1.330 1.00 93.56 80 LEU A C 1
ATOM 641 O O . LEU A 1 80 ? -3.080 -2.207 0.559 1.00 93.56 80 LEU A O 1
ATOM 645 N N . ILE A 1 81 ? -0.931 -2.600 1.036 1.00 94.12 81 ILE A N 1
ATOM 646 C CA . ILE A 1 81 ? -0.364 -1.950 -0.143 1.00 94.12 81 ILE A CA 1
ATOM 647 C C . ILE A 1 81 ? 0.189 -3.033 -1.054 1.00 94.12 81 ILE A C 1
ATOM 649 O O . ILE A 1 81 ? 1.111 -3.742 -0.666 1.00 94.12 81 ILE A O 1
ATOM 653 N N . VAL A 1 82 ? -0.348 -3.162 -2.260 1.00 92.94 82 VAL A N 1
ATOM 654 C CA . VAL A 1 82 ? 0.034 -4.200 -3.221 1.00 92.94 82 VAL A CA 1
ATOM 655 C C . VAL A 1 82 ? 0.655 -3.536 -4.439 1.00 92.94 82 VAL A C 1
ATOM 657 O O . VAL A 1 82 ? -0.030 -2.837 -5.184 1.00 92.94 82 VAL A O 1
ATOM 660 N N . LEU A 1 83 ? 1.954 -3.747 -4.641 1.00 91.00 83 LEU A N 1
ATOM 661 C CA . LEU A 1 83 ? 2.715 -3.172 -5.748 1.00 91.00 83 LEU A CA 1
ATOM 662 C C . LEU A 1 83 ? 3.343 -4.273 -6.605 1.00 91.00 83 LEU A C 1
ATOM 664 O O . LEU A 1 83 ? 3.918 -5.231 -6.087 1.00 91.00 83 LEU A O 1
ATOM 668 N N . SER A 1 84 ? 3.296 -4.118 -7.924 1.00 89.31 84 SER A N 1
ATOM 669 C CA . SER A 1 84 ? 4.118 -4.932 -8.818 1.00 89.31 84 SER A CA 1
ATOM 670 C C . SER A 1 84 ? 5.574 -4.456 -8.793 1.00 89.31 84 SER A C 1
ATOM 672 O O . SER A 1 84 ? 5.879 -3.270 -8.625 1.00 89.31 84 SER A O 1
ATOM 674 N N . SER A 1 85 ? 6.510 -5.381 -8.980 1.00 87.81 85 SER A N 1
ATOM 675 C CA . SER A 1 85 ? 7.933 -5.050 -9.038 1.00 87.81 85 SER A CA 1
ATOM 676 C C . SER A 1 85 ? 8.296 -4.203 -10.260 1.00 87.81 85 SER A C 1
ATOM 678 O O . SER A 1 85 ? 9.263 -3.442 -10.201 1.00 87.81 85 SER A O 1
ATOM 680 N N . SER A 1 86 ? 7.506 -4.265 -11.337 1.00 87.31 86 SER A N 1
ATOM 681 C CA . SER A 1 86 ? 7.646 -3.379 -12.497 1.00 87.31 86 SER A CA 1
ATOM 682 C C . SER A 1 86 ? 7.354 -1.924 -12.132 1.00 87.31 86 SER A C 1
ATOM 684 O O . SER A 1 86 ? 8.170 -1.060 -12.432 1.00 87.31 86 SER A O 1
ATOM 686 N N . VAL A 1 87 ? 6.275 -1.658 -11.386 1.00 88.44 87 VAL A N 1
ATOM 687 C CA . VAL A 1 87 ? 5.932 -0.302 -10.919 1.00 88.44 87 VAL A CA 1
ATOM 688 C C . VAL A 1 87 ? 7.034 0.264 -10.022 1.00 88.44 87 VAL A C 1
ATOM 690 O O . VAL A 1 87 ? 7.463 1.402 -10.197 1.00 88.44 87 VAL A O 1
ATOM 693 N N . LEU A 1 88 ? 7.572 -0.542 -9.104 1.00 87.25 88 LEU A N 1
ATOM 694 C CA . LEU A 1 88 ? 8.705 -0.112 -8.274 1.00 87.25 88 LEU A CA 1
ATOM 695 C C . LEU A 1 88 ? 9.976 0.145 -9.096 1.00 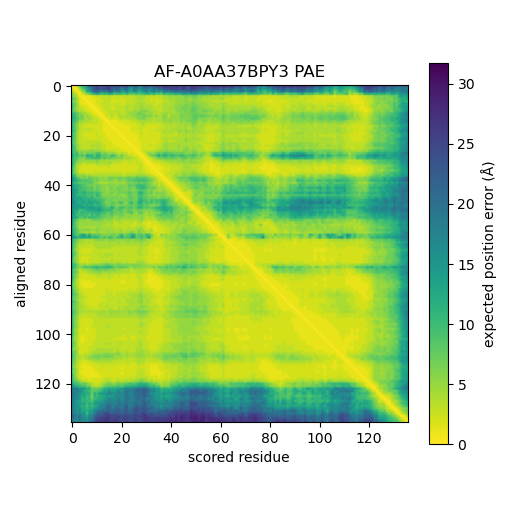87.25 88 LEU A C 1
ATOM 697 O O . LEU A 1 88 ? 10.749 1.048 -8.772 1.00 87.25 88 LEU A O 1
ATOM 701 N N . SER A 1 89 ? 10.182 -0.620 -10.170 1.00 86.06 89 SER A N 1
ATOM 702 C CA . SER A 1 89 ? 11.296 -0.403 -11.098 1.00 86.06 89 SER A CA 1
ATOM 703 C C . SER A 1 89 ? 11.184 0.933 -11.820 1.00 86.06 89 SER A C 1
ATOM 705 O O . SER A 1 89 ? 12.183 1.637 -11.941 1.00 86.06 89 SER A O 1
ATOM 707 N N . GLU A 1 90 ? 9.976 1.312 -12.232 1.00 88.62 90 GLU A N 1
ATOM 708 C CA . GLU A 1 90 ? 9.697 2.597 -12.878 1.00 88.62 90 GLU A CA 1
ATOM 709 C C . GLU A 1 90 ? 9.889 3.784 -11.930 1.00 88.62 90 GLU A C 1
ATOM 711 O O . GLU A 1 90 ? 10.371 4.836 -12.343 1.00 88.62 90 GLU A O 1
ATOM 716 N N . TRP A 1 91 ? 9.556 3.623 -10.646 1.00 89.06 91 TRP A N 1
ATOM 717 C CA . TRP A 1 91 ? 9.768 4.672 -9.643 1.00 89.06 91 TRP A CA 1
ATOM 718 C C . TRP A 1 91 ? 11.255 4.909 -9.362 1.00 89.06 91 TRP A C 1
ATOM 720 O O . TRP A 1 91 ? 11.651 6.007 -8.974 1.00 89.06 91 TRP A O 1
ATOM 730 N N . GLY A 1 92 ? 12.089 3.885 -9.540 1.00 86.56 92 GLY A N 1
ATOM 731 C CA . GLY A 1 92 ? 13.505 3.933 -9.206 1.00 86.56 92 GLY A CA 1
ATOM 732 C C . GLY A 1 92 ? 13.779 3.839 -7.700 1.00 86.56 92 GLY A C 1
ATOM 733 O O . GLY A 1 92 ? 12.895 3.948 -6.842 1.00 86.56 92 GLY A O 1
ATOM 734 N N . MET A 1 93 ? 15.051 3.601 -7.369 1.00 85.56 93 MET A N 1
ATOM 735 C CA . MET A 1 93 ? 15.485 3.284 -6.004 1.00 85.56 93 MET A CA 1
ATOM 736 C C . MET A 1 93 ? 15.228 4.425 -5.015 1.00 85.56 93 MET A C 1
ATOM 738 O O . MET A 1 93 ? 14.670 4.194 -3.948 1.00 85.56 93 MET A O 1
ATOM 742 N N . GLU A 1 94 ? 15.629 5.649 -5.356 1.00 88.75 94 GLU A N 1
ATOM 743 C CA . GLU A 1 94 ? 15.535 6.803 -4.455 1.00 88.75 94 GLU A CA 1
ATOM 744 C C . GLU A 1 94 ? 14.086 7.067 -4.028 1.00 88.75 94 GLU A C 1
ATOM 746 O O . GLU A 1 94 ? 13.780 7.211 -2.842 1.00 88.75 94 GLU A O 1
ATOM 751 N N . ILE A 1 95 ? 13.168 7.051 -4.998 1.00 90.88 95 ILE A N 1
ATOM 752 C CA . ILE A 1 95 ? 11.748 7.275 -4.743 1.00 90.88 95 ILE A CA 1
ATOM 753 C C . ILE A 1 95 ? 11.177 6.158 -3.872 1.00 90.88 95 ILE A C 1
ATOM 755 O O . ILE A 1 95 ? 10.451 6.452 -2.918 1.00 90.88 95 ILE A O 1
ATOM 759 N N . THR A 1 96 ? 11.530 4.910 -4.184 1.00 89.62 96 THR A N 1
ATOM 760 C CA . THR A 1 96 ? 11.102 3.718 -3.447 1.00 89.62 96 THR A CA 1
ATOM 761 C C . THR A 1 96 ? 11.569 3.755 -1.992 1.00 89.62 96 THR A C 1
ATOM 763 O O . THR A 1 96 ? 10.763 3.538 -1.089 1.00 89.62 96 THR A O 1
ATOM 766 N N . LEU A 1 97 ? 12.840 4.086 -1.738 1.00 89.25 97 LEU A N 1
ATOM 767 C CA . LEU A 1 97 ? 13.378 4.222 -0.380 1.00 89.25 97 LEU A CA 1
ATOM 768 C C . LEU A 1 97 ? 12.668 5.328 0.400 1.00 89.25 97 LEU A C 1
ATOM 770 O O . LEU A 1 97 ? 12.248 5.104 1.529 1.00 89.25 97 LEU A O 1
ATOM 774 N N . SER A 1 98 ? 12.433 6.479 -0.230 1.00 92.50 98 SER A N 1
ATOM 775 C CA . SER A 1 98 ? 11.686 7.572 0.396 1.00 92.50 98 SER A CA 1
ATOM 776 C C . SER A 1 98 ? 10.251 7.169 0.771 1.00 92.50 98 SER A C 1
ATOM 778 O O . SER A 1 98 ? 9.775 7.531 1.846 1.00 92.50 98 SER A O 1
ATOM 780 N N . VAL A 1 99 ? 9.559 6.391 -0.070 1.00 92.75 99 VAL A N 1
ATOM 781 C CA . VAL A 1 99 ? 8.232 5.842 0.263 1.00 92.75 99 VAL A CA 1
ATOM 782 C C . VAL A 1 99 ? 8.317 4.892 1.463 1.00 92.75 99 VAL A C 1
ATOM 784 O O . VAL A 1 99 ? 7.498 4.988 2.375 1.00 92.75 99 VAL A O 1
ATOM 787 N N . LEU A 1 100 ? 9.315 4.006 1.497 1.00 90.88 100 LEU A N 1
ATOM 788 C CA . LEU A 1 100 ? 9.516 3.075 2.611 1.00 90.88 100 LEU A 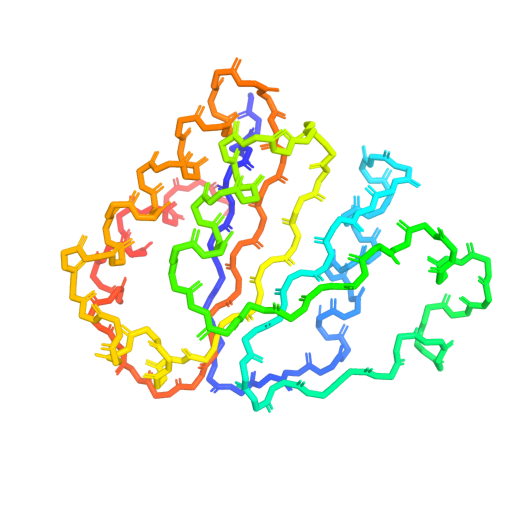CA 1
ATOM 789 C C . LEU A 1 100 ? 9.832 3.795 3.921 1.00 90.88 100 LEU A C 1
ATOM 791 O O . LEU A 1 100 ? 9.349 3.380 4.971 1.00 90.88 100 LEU A O 1
ATOM 795 N N . ASP A 1 101 ? 10.598 4.880 3.875 1.00 91.56 101 ASP A N 1
ATOM 796 C CA . ASP A 1 101 ? 10.885 5.684 5.059 1.00 91.56 101 ASP A CA 1
ATOM 797 C C . ASP A 1 101 ? 9.625 6.380 5.582 1.00 91.56 101 ASP A C 1
ATOM 799 O O . ASP A 1 101 ? 9.390 6.388 6.790 1.00 91.56 101 ASP A O 1
ATOM 803 N N . ILE A 1 102 ? 8.747 6.865 4.698 1.00 93.50 102 ILE A N 1
ATOM 804 C CA . ILE A 1 102 ? 7.431 7.388 5.096 1.00 93.50 102 ILE A CA 1
ATOM 805 C C . ILE A 1 102 ? 6.582 6.294 5.754 1.00 93.50 102 ILE A C 1
ATOM 807 O O . ILE A 1 102 ? 6.010 6.533 6.818 1.00 93.50 102 ILE A O 1
ATOM 811 N N . MET A 1 103 ? 6.539 5.085 5.181 1.00 93.06 103 MET A N 1
ATOM 812 C CA . MET A 1 103 ? 5.831 3.951 5.789 1.00 93.06 103 MET A CA 1
ATOM 813 C C . MET A 1 103 ? 6.387 3.621 7.178 1.00 93.06 103 MET A C 1
ATOM 815 O O . MET A 1 103 ? 5.618 3.456 8.120 1.00 93.06 103 MET A O 1
ATOM 819 N N . ARG A 1 104 ? 7.716 3.573 7.333 1.00 90.94 104 ARG A N 1
ATOM 820 C CA . ARG A 1 104 ? 8.376 3.333 8.626 1.00 90.94 104 ARG A CA 1
ATOM 821 C C . ARG A 1 104 ? 8.015 4.400 9.649 1.00 90.94 104 ARG A C 1
ATOM 823 O O . ARG A 1 104 ? 7.680 4.061 10.779 1.00 90.94 104 ARG A O 1
ATOM 830 N N . MET A 1 105 ? 8.061 5.673 9.258 1.00 90.75 105 MET A N 1
ATOM 831 C CA . MET A 1 105 ? 7.701 6.782 10.138 1.00 90.75 105 MET A CA 1
ATOM 832 C C . MET A 1 105 ? 6.234 6.698 10.561 1.00 90.75 105 MET A C 1
ATOM 834 O O . MET A 1 105 ? 5.947 6.778 11.754 1.00 90.75 105 MET A O 1
ATOM 838 N N . LYS A 1 106 ? 5.310 6.475 9.618 1.00 90.50 106 LYS A N 1
ATOM 839 C CA . LYS A 1 106 ? 3.879 6.334 9.920 1.00 90.50 106 LYS A CA 1
ATOM 840 C C . LYS A 1 106 ? 3.632 5.157 10.866 1.00 90.50 106 LYS A C 1
ATOM 842 O O . LYS A 1 106 ? 2.972 5.311 11.891 1.00 90.50 106 LYS A O 1
ATOM 847 N N . ALA A 1 107 ? 4.224 4.004 10.568 1.00 91.00 107 ALA A N 1
ATOM 848 C CA . ALA A 1 107 ? 4.072 2.798 11.367 1.00 91.00 107 ALA A CA 1
ATOM 849 C C . ALA A 1 107 ? 4.637 2.956 12.787 1.00 91.00 107 ALA A C 1
ATOM 851 O O . ALA A 1 107 ? 4.016 2.506 13.751 1.00 91.00 107 ALA A O 1
ATOM 852 N N . TYR A 1 108 ? 5.792 3.609 12.935 1.00 88.50 108 TYR A N 1
ATOM 853 C CA . TYR A 1 108 ? 6.449 3.792 14.229 1.00 88.50 108 TYR A CA 1
ATOM 854 C C . TYR A 1 108 ? 5.782 4.877 15.083 1.00 88.50 108 TYR A C 1
ATOM 856 O O . TYR A 1 108 ? 5.453 4.632 16.240 1.00 88.50 108 TYR A O 1
ATOM 864 N N . PHE A 1 109 ? 5.567 6.072 14.525 1.00 87.38 109 PHE A N 1
ATOM 865 C CA . PHE A 1 109 ? 5.094 7.224 15.297 1.00 87.38 109 PHE A CA 1
ATOM 866 C C . PHE A 1 109 ? 3.577 7.265 15.469 1.00 87.38 109 PHE A C 1
ATOM 868 O O . PHE A 1 109 ? 3.102 7.793 16.470 1.00 87.38 109 PHE A O 1
ATOM 875 N N . GLN A 1 110 ? 2.816 6.728 14.513 1.00 86.69 110 GLN A N 1
ATOM 876 C CA . GLN A 1 110 ? 1.349 6.754 14.551 1.00 86.69 110 GLN A CA 1
ATOM 877 C C . GLN A 1 110 ? 0.744 5.388 14.900 1.00 86.69 110 GLN A C 1
ATOM 879 O O . GLN A 1 110 ? -0.475 5.257 14.934 1.00 86.69 110 GLN A O 1
ATOM 884 N N . GLY A 1 111 ? 1.571 4.357 15.125 1.00 86.25 111 GLY A N 1
ATOM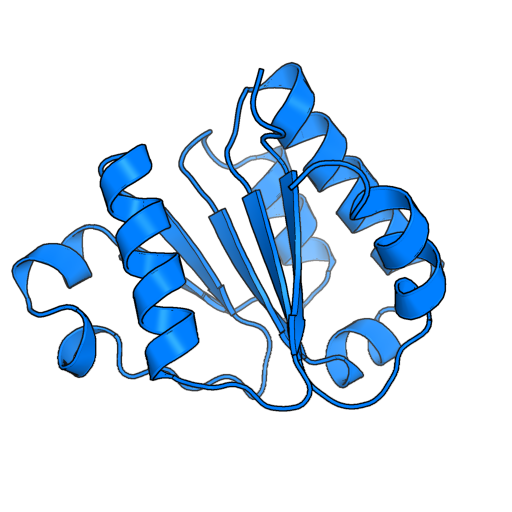 885 C CA . GLY A 1 111 ? 1.104 2.994 15.406 1.00 86.25 111 GLY A CA 1
ATOM 886 C C . GLY A 1 111 ? 0.315 2.351 14.257 1.00 86.25 111 GLY A C 1
ATOM 887 O O . GLY A 1 111 ? -0.363 1.348 14.468 1.00 86.25 111 GLY A O 1
ATOM 888 N N . CYS A 1 112 ? 0.389 2.925 13.054 1.00 89.44 112 CYS A N 1
ATOM 889 C CA . CYS A 1 112 ? -0.378 2.493 11.890 1.00 89.44 112 CYS A CA 1
ATOM 890 C C . CYS A 1 112 ? 0.137 1.142 11.374 1.00 89.44 112 CYS A C 1
ATOM 892 O O . CYS A 1 112 ? 1.325 1.005 11.083 1.00 89.44 112 CYS A O 1
ATOM 894 N N . GLN A 1 113 ? -0.747 0.148 11.248 1.00 91.81 113 GLN A N 1
ATOM 895 C CA . GLN A 1 113 ? -0.389 -1.141 10.654 1.00 91.81 113 GLN A CA 1
ATOM 896 C C . GLN A 1 113 ? -0.285 -0.998 9.134 1.00 91.81 113 GLN A C 1
ATOM 898 O O . GLN A 1 113 ? -1.230 -0.579 8.474 1.00 91.81 113 GLN A O 1
ATOM 903 N N . ILE A 1 114 ? 0.860 -1.356 8.566 1.00 92.75 114 ILE A N 1
ATOM 904 C CA . ILE A 1 114 ? 1.126 -1.289 7.133 1.00 92.75 114 ILE A CA 1
ATOM 905 C C . ILE A 1 114 ? 1.679 -2.635 6.687 1.00 92.75 114 ILE A C 1
ATOM 907 O O . ILE A 1 114 ? 2.741 -3.067 7.136 1.00 92.75 114 ILE A O 1
ATOM 911 N N . THR A 1 115 ? 0.991 -3.278 5.753 1.00 93.12 115 THR A N 1
ATOM 912 C CA . THR A 1 115 ? 1.484 -4.458 5.046 1.00 93.12 115 THR A CA 1
ATOM 913 C C . THR A 1 115 ? 1.762 -4.084 3.598 1.00 93.12 115 THR A C 1
ATOM 915 O O . THR A 1 115 ? 0.844 -3.784 2.845 1.00 93.12 115 THR A O 1
ATOM 918 N N . LEU A 1 116 ? 3.031 -4.111 3.198 1.00 92.44 116 LEU A N 1
ATOM 919 C CA . LEU A 1 116 ? 3.462 -3.930 1.816 1.00 92.44 116 LEU A CA 1
ATOM 920 C C . LEU A 1 116 ? 3.707 -5.296 1.169 1.00 92.44 116 LEU A C 1
ATOM 922 O O . LEU A 1 116 ? 4.611 -6.024 1.573 1.00 92.44 116 LEU A O 1
ATOM 926 N N . VAL A 1 117 ? 2.940 -5.620 0.136 1.00 91.69 117 VAL A N 1
ATOM 927 C CA . VAL A 1 117 ? 3.109 -6.788 -0.727 1.00 91.69 117 VAL A CA 1
ATOM 928 C C . VAL A 1 117 ? 3.742 -6.335 -2.038 1.00 91.69 117 VAL A C 1
ATOM 930 O O . VAL A 1 117 ? 3.189 -5.495 -2.743 1.00 91.69 117 VAL A O 1
ATOM 933 N N . VAL A 1 118 ? 4.891 -6.914 -2.379 1.00 89.88 118 VAL A N 1
ATOM 934 C CA . VAL A 1 118 ? 5.543 -6.726 -3.678 1.00 89.88 118 VAL A CA 1
ATOM 935 C C . VAL A 1 118 ? 5.526 -8.041 -4.442 1.00 89.88 118 VAL A C 1
ATOM 937 O O . VAL A 1 118 ? 6.052 -9.037 -3.943 1.00 89.88 118 VAL A O 1
ATOM 940 N N . PHE A 1 119 ? 4.953 -8.055 -5.643 1.00 88.62 119 PHE A N 1
ATOM 941 C CA . PHE A 1 119 ? 4.879 -9.257 -6.479 1.00 88.62 119 PHE A CA 1
ATOM 942 C C . PHE A 1 119 ? 5.560 -9.066 -7.839 1.00 88.62 119 PHE A C 1
ATOM 944 O O . PHE A 1 119 ? 5.647 -7.948 -8.345 1.00 88.62 119 PHE A O 1
ATOM 951 N N . GLY A 1 120 ? 6.042 -10.155 -8.438 1.00 87.00 120 GLY A N 1
ATOM 952 C CA . GLY A 1 120 ? 6.677 -10.163 -9.755 1.00 87.00 120 GLY A CA 1
ATOM 953 C C . GLY A 1 120 ? 8.177 -10.467 -9.726 1.00 87.00 120 GLY A C 1
ATOM 954 O O . GLY A 1 120 ? 8.714 -11.077 -8.796 1.00 87.00 120 GLY A O 1
ATOM 955 N N . ALA A 1 121 ? 8.869 -10.048 -10.790 1.00 81.94 121 ALA A N 1
ATOM 956 C CA . ALA A 1 121 ? 10.292 -10.310 -10.991 1.00 81.94 121 ALA A CA 1
ATOM 957 C C . ALA A 1 121 ? 11.166 -9.756 -9.847 1.00 81.94 121 ALA A C 1
ATOM 959 O O . ALA A 1 121 ? 10.780 -8.777 -9.200 1.00 81.94 121 ALA A O 1
ATOM 960 N N . PRO A 1 122 ? 12.353 -10.347 -9.603 1.00 73.94 122 PRO A N 1
ATOM 961 C CA . PRO A 1 122 ? 13.307 -9.815 -8.642 1.00 73.94 122 PRO A CA 1
ATOM 962 C C . PRO A 1 122 ? 13.610 -8.341 -8.839 1.00 73.94 122 PRO A C 1
ATOM 964 O O . PRO A 1 122 ? 13.876 -7.895 -9.951 1.00 73.94 122 PRO A O 1
ATOM 967 N N . PHE A 1 123 ? 13.571 -7.602 -7.735 1.00 68.31 123 PHE A N 1
ATOM 968 C CA . PHE A 1 123 ? 13.790 -6.168 -7.730 1.00 68.31 123 PHE A CA 1
ATOM 969 C C . PHE A 1 123 ? 14.777 -5.785 -6.638 1.00 68.31 123 PHE A C 1
ATOM 971 O O . PHE A 1 123 ? 15.052 -6.538 -5.712 1.00 68.31 123 PHE A O 1
ATOM 978 N N . ILE A 1 124 ? 15.333 -4.588 -6.740 1.00 61.31 124 ILE A N 1
ATOM 979 C CA . ILE A 1 124 ? 16.460 -4.131 -5.927 1.00 61.31 124 ILE A CA 1
ATOM 980 C C . ILE A 1 124 ? 16.143 -4.078 -4.414 1.00 61.31 124 ILE A C 1
ATOM 982 O O . ILE A 1 124 ? 17.037 -4.159 -3.570 1.00 61.31 124 ILE A O 1
ATOM 986 N N . LEU A 1 125 ? 14.852 -4.040 -4.064 1.00 60.97 125 LEU A N 1
ATOM 987 C CA . LEU A 1 125 ? 14.340 -4.203 -2.701 1.00 60.97 125 LEU A CA 1
ATOM 988 C C . LEU A 1 125 ? 14.641 -5.571 -2.078 1.00 60.97 125 LEU A C 1
ATOM 990 O O . LEU A 1 125 ? 14.560 -5.706 -0.862 1.00 60.97 125 LEU A O 1
ATOM 994 N N . ASP A 1 126 ? 15.045 -6.565 -2.862 1.00 61.22 126 ASP A N 1
ATOM 995 C CA . ASP A 1 126 ? 15.425 -7.898 -2.392 1.00 61.22 126 ASP A CA 1
ATOM 996 C C . ASP A 1 126 ? 16.545 -7.868 -1.351 1.00 61.22 126 ASP A C 1
ATOM 998 O O . ASP A 1 126 ? 16.641 -8.760 -0.509 1.00 61.22 126 ASP A O 1
ATOM 1002 N N . HIS A 1 127 ? 17.408 -6.854 -1.408 1.00 56.94 127 HIS A N 1
ATOM 1003 C CA . HIS A 1 127 ? 18.503 -6.673 -0.456 1.00 56.94 127 HIS A CA 1
ATOM 1004 C C . HIS A 1 127 ? 18.051 -5.903 0.791 1.00 56.94 127 HIS A C 1
ATOM 1006 O O . HIS A 1 127 ? 18.520 -6.179 1.892 1.00 56.94 127 HIS A O 1
ATOM 1012 N N . VAL A 1 128 ? 17.077 -5.003 0.639 1.00 56.22 128 VAL A N 1
ATOM 1013 C CA . VAL A 1 128 ? 16.501 -4.197 1.727 1.00 56.22 128 VAL A CA 1
ATOM 1014 C C . VAL A 1 128 ? 15.506 -5.019 2.557 1.00 56.22 128 VAL A C 1
ATOM 1016 O O . VAL A 1 128 ? 15.533 -4.969 3.784 1.00 56.22 128 VAL A O 1
ATOM 1019 N N . ALA A 1 129 ? 14.681 -5.850 1.916 1.00 52.28 129 ALA A N 1
ATOM 1020 C CA . ALA A 1 129 ? 13.728 -6.740 2.575 1.00 52.28 129 ALA A CA 1
ATOM 1021 C C . ALA A 1 129 ? 14.424 -7.811 3.433 1.00 52.28 129 ALA A C 1
ATOM 1023 O O . ALA A 1 129 ? 13.920 -8.156 4.496 1.00 52.28 129 ALA A O 1
ATOM 1024 N N . ARG A 1 130 ? 15.618 -8.284 3.039 1.00 50.88 130 ARG A N 1
ATOM 1025 C CA . ARG A 1 130 ? 16.435 -9.201 3.861 1.00 50.88 130 ARG A CA 1
ATOM 1026 C C . ARG A 1 130 ? 16.901 -8.575 5.179 1.00 50.88 130 ARG A C 1
ATOM 1028 O O . ARG A 1 130 ? 17.044 -9.297 6.155 1.00 50.88 130 ARG A O 1
ATOM 1035 N N . GLY A 1 131 ? 17.094 -7.255 5.222 1.00 45.28 131 GLY A N 1
ATOM 1036 C CA . GLY A 1 131 ? 17.390 -6.529 6.461 1.00 45.28 131 GLY A CA 1
ATOM 1037 C C . GLY A 1 131 ? 16.156 -6.242 7.327 1.00 45.28 131 GLY A C 1
ATOM 1038 O O . GLY A 1 131 ? 16.301 -5.991 8.517 1.00 45.28 131 GLY A O 1
ATOM 1039 N N . LEU A 1 132 ? 14.949 -6.288 6.748 1.00 47.22 132 LEU A N 1
ATOM 1040 C CA . LEU A 1 132 ? 13.682 -5.933 7.409 1.00 47.22 132 LEU A CA 1
ATOM 1041 C C . LEU A 1 132 ? 12.819 -7.140 7.798 1.00 47.22 132 LEU A C 1
ATOM 1043 O O . LEU A 1 132 ? 11.913 -6.999 8.609 1.00 47.22 132 LEU A O 1
ATOM 1047 N N . ALA A 1 133 ? 13.091 -8.319 7.235 1.00 38.91 133 ALA A N 1
ATOM 1048 C CA . ALA A 1 133 ? 12.419 -9.576 7.567 1.00 38.91 133 ALA A CA 1
ATOM 1049 C C . ALA A 1 133 ? 12.943 -10.233 8.860 1.00 38.91 133 ALA A C 1
ATOM 1051 O O . ALA A 1 133 ? 12.476 -11.307 9.232 1.00 38.91 133 ALA A O 1
ATOM 1052 N N . VAL A 1 134 ? 13.907 -9.616 9.554 1.00 33.19 134 VAL A N 1
ATOM 1053 C CA . VAL A 1 134 ? 14.327 -10.072 10.882 1.00 33.19 134 VAL A CA 1
ATOM 1054 C C . VAL A 1 134 ? 13.243 -9.638 11.869 1.00 33.19 134 VAL A C 1
ATOM 1056 O O . VAL A 1 134 ? 13.168 -8.461 12.209 1.00 33.19 134 VAL A O 1
ATOM 1059 N N . ASN A 1 135 ? 12.420 -10.604 12.287 1.00 32.12 135 ASN A N 1
ATOM 1060 C CA . ASN A 1 135 ? 11.322 -10.555 13.271 1.00 32.12 135 ASN A CA 1
ATOM 1061 C C . ASN A 1 135 ? 9.920 -10.707 12.657 1.00 32.12 135 ASN A C 1
ATOM 1063 O O . ASN A 1 135 ? 9.099 -9.788 12.661 1.00 32.12 135 ASN A O 1
ATOM 1067 N N . GLY A 1 136 ? 9.654 -11.922 12.183 1.00 31.78 136 GLY A N 1
ATOM 1068 C CA . GLY A 1 136 ? 8.330 -12.529 12.083 1.00 31.78 136 GLY A CA 1
ATOM 1069 C C . GLY A 1 136 ? 8.472 -14.007 12.382 1.00 31.78 136 GLY A C 1
ATOM 1070 O O . GLY A 1 136 ? 9.225 -14.647 11.618 1.00 31.78 136 GLY A O 1
#

Secondary structure (DSSP, 8-state):
---SEEEEEESS--HHHHHHHHHHHHHHHS-EEEEEETT----HHHHH-HHHHTTEEEEEE-SHHHHHHHHHHS-SS-EEEEEEHHHHHHHHHHHHHHHHHHHHHHHHHS---EEEEEESS--THHHHHHHH-S--

Solvent-accessible surface area (backbone atoms only — not comparable to full-atom values): 7656 Å² total; per-residue (Å²): 132,81,74,32,62,43,81,45,79,38,66,63,85,53,63,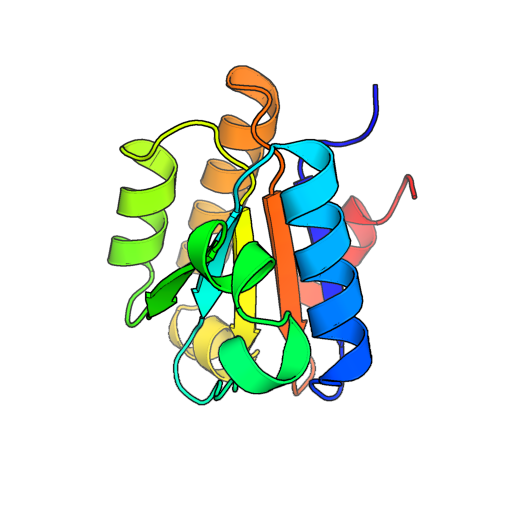73,59,51,48,54,52,50,50,53,36,25,75,74,54,70,26,23,38,38,36,31,24,75,94,69,83,79,65,57,54,84,74,57,36,72,81,50,38,78,32,46,50,78,44,79,39,90,44,72,66,57,48,47,46,49,64,72,73,44,81,59,61,19,34,42,35,42,36,40,32,66,60,51,58,74,58,32,68,70,54,49,52,54,47,52,51,51,49,49,49,39,16,67,78,61,65,15,38,35,40,39,38,39,25,41,67,92,48,83,58,63,67,56,47,66,71,64,60,74,87,124

Nearest PDB structures (foldseek):
  5vnx-assembly2_B  TM=5.359E-01  e=9.682E-02  Burkholderia multivorans ATCC 17616
  6onn-assembly1_A  TM=5.159E-01  e=7.468E-02  Paraburkholderia phymatum STM815
  7s5m-assembly2_D  TM=4.987E-01  e=1.102E-01  Mycolicibacterium smegmatis MC2 155
  7s5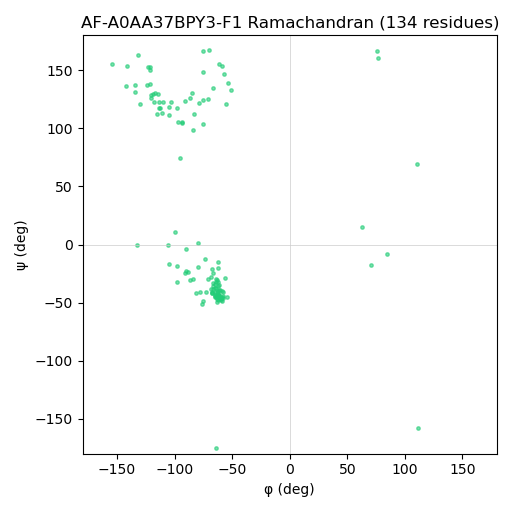m-assembly2_C  TM=5.008E-01  e=2.564E-01  Mycolicibacterium smegmatis MC2 155
  1bs0-assembly1_A  TM=4.786E-01  e=5.963E-01  Escherichia coli

Mean predicted aligned error: 6.55 Å